Protein AF-A0A6C0QBD7-F1 (afdb_monomer)

Secondary structure (DSSP, 8-state):
-HHHHHHHHHHHHHHHHHHSTT--HHHHHHHHHHHHHHHHHHHHHHHHHHHHHHHHHHHHHHHHHHHHHHHHHHHHHHHHHHHHHHHHSPPTTT--SSSTTS-HHHHHHHHHHHHHHHHHHHHHHHHHHHHTS-S--------

Mean predicted aligned error: 11.11 Å

Radius of gyration: 44.62 Å; Cα contacts (8 Å, |Δi|>4): 51; chains: 1; bounding box: 72×54×122 Å

pLDDT: mean 89.24, std 13.4, range [43.91, 98.56]

Foldseek 3Di:
DVVVLVVVLVVLLVVLCVVDPPDDPVVSVVSSVVVSVVVVVVVVVVVVVVVVVVVVVVVVVVVVVVVVVVVVVVVVVVVVVVVVVQQQDAAPPPRHGRCSNHNPVRVVVVVVVVVVVVVVVVVVVVVVVVVPPDPDDPDDPDD

Sequence (143 aa):
MIHIRRSSRVRITAEVDWEMPGLGDDKRRQTIENRLREQAACEAEDFVRRREQAAEKQARRIAARAAAQERADVERQAMAAADAVRQARPCEDCGQSQAAGLCEACGYRREAETLTVEAGLVTAARSVIWTRRPAGSWTAWRS

Solvent-accessible surface area (backbone atoms only — not comparable to full-atom values): 8054 Å² total; per-residue (Å²): 115,71,67,61,55,53,52,49,52,54,50,48,47,54,49,49,55,68,76,47,72,88,60,55,69,68,61,45,52,51,51,46,54,51,53,51,50,52,52,50,51,55,52,50,53,54,48,51,53,53,50,52,53,51,50,52,53,48,50,54,52,51,52,54,49,51,58,50,48,53,51,51,51,54,50,50,50,51,51,52,50,52,48,50,58,43,34,54,31,37,11,76,86,80,58,48,70,60,21,55,42,54,33,72,68,61,47,51,48,55,50,51,52,51,54,50,51,52,52,49,50,54,51,52,53,51,48,52,56,60,72,68,51,77,94,79,83,91,82,89,90,86,133

Structure (mmCIF, N/CA/C/O backbone):
data_AF-A0A6C0QBD7-F1
#
_entry.id   AF-A0A6C0QBD7-F1
#
loop_
_atom_site.group_PDB
_atom_site.id
_atom_site.type_symbol
_atom_site.label_atom_id
_atom_site.label_alt_id
_atom_site.label_comp_id
_atom_site.label_asym_id
_atom_site.label_entity_id
_atom_site.label_seq_id
_atom_site.pdbx_PDB_ins_code
_atom_site.Cartn_x
_atom_site.Cartn_y
_atom_site.Cartn_z
_atom_site.occupancy
_atom_site.B_iso_or_equiv
_atom_site.auth_seq_id
_atom_site.auth_comp_id
_atom_site.auth_asym_id
_atom_site.auth_atom_id
_atom_site.pdbx_PDB_model_num
ATOM 1 N N . MET A 1 1 ? 13.459 14.321 -24.676 1.00 58.34 1 MET A N 1
ATOM 2 C CA . MET A 1 1 ? 13.828 13.140 -25.497 1.00 58.34 1 MET A CA 1
ATOM 3 C C . MET A 1 1 ? 14.647 13.500 -26.743 1.00 58.34 1 MET A C 1
ATOM 5 O O . MET A 1 1 ? 15.635 12.833 -27.009 1.00 58.34 1 MET A O 1
ATOM 9 N N . ILE A 1 2 ? 14.317 14.579 -27.471 1.00 62.16 2 ILE A N 1
ATOM 10 C CA . ILE A 1 2 ? 15.069 15.033 -28.666 1.00 62.16 2 ILE A CA 1
ATOM 11 C C . ILE A 1 2 ? 16.527 15.426 -28.341 1.00 62.16 2 ILE A C 1
ATOM 13 O O . ILE A 1 2 ? 17.432 15.123 -29.115 1.00 62.16 2 ILE A O 1
ATOM 17 N N . HIS A 1 3 ? 16.775 16.032 -27.176 1.00 59.84 3 HIS A N 1
ATOM 18 C CA . HIS A 1 3 ? 18.120 16.459 -26.761 1.00 59.84 3 HIS A CA 1
ATOM 19 C C . HIS A 1 3 ? 19.108 15.295 -26.559 1.00 59.84 3 HIS A C 1
ATOM 21 O O . HIS A 1 3 ? 20.260 15.419 -26.956 1.00 59.84 3 HIS A O 1
ATOM 27 N N . ILE A 1 4 ? 18.645 14.145 -26.049 1.00 68.06 4 ILE A N 1
ATOM 28 C CA . ILE A 1 4 ? 19.471 12.936 -25.837 1.00 68.06 4 ILE A CA 1
ATOM 29 C C . ILE A 1 4 ? 19.871 12.298 -27.178 1.00 68.06 4 ILE A C 1
ATOM 31 O O . ILE A 1 4 ? 20.987 11.811 -27.355 1.00 68.06 4 ILE A O 1
ATOM 35 N N . ARG A 1 5 ? 18.974 12.348 -28.170 1.00 69.31 5 ARG A N 1
ATOM 36 C CA . ARG A 1 5 ? 19.269 11.859 -29.525 1.00 69.31 5 ARG A CA 1
ATOM 37 C C . ARG A 1 5 ? 20.256 12.765 -30.257 1.00 69.31 5 ARG A C 1
ATOM 39 O O . ARG A 1 5 ? 21.131 12.272 -30.963 1.00 69.31 5 ARG A O 1
ATOM 46 N N . ARG A 1 6 ? 20.148 14.086 -30.068 1.00 76.12 6 ARG A N 1
ATOM 47 C CA . ARG A 1 6 ? 21.111 15.048 -30.628 1.00 76.12 6 ARG A CA 1
ATOM 48 C C . ARG A 1 6 ? 22.506 14.871 -30.028 1.00 76.12 6 ARG A C 1
ATOM 50 O O . ARG A 1 6 ? 23.464 14.842 -30.791 1.00 76.12 6 ARG A O 1
ATOM 57 N N . SER A 1 7 ? 22.623 14.690 -28.711 1.00 82.06 7 SER A N 1
AT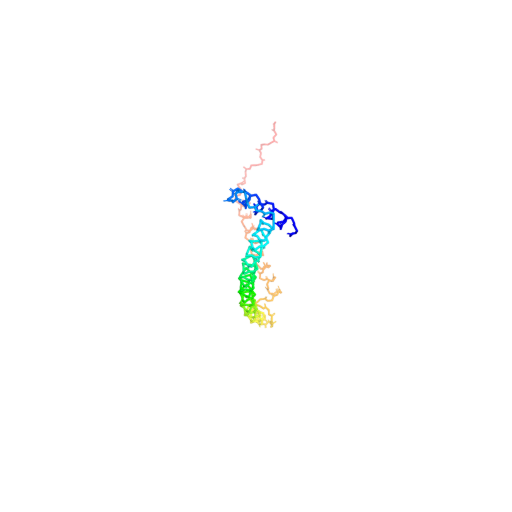OM 58 C CA . SER A 1 7 ? 23.924 14.453 -28.070 1.00 82.06 7 SER A CA 1
ATOM 59 C C . SER A 1 7 ? 24.549 13.119 -28.488 1.00 82.06 7 SER A C 1
ATOM 61 O O . SER A 1 7 ? 25.742 13.074 -28.772 1.00 82.06 7 SER A O 1
ATOM 63 N N . SER A 1 8 ? 23.746 12.058 -28.620 1.00 82.50 8 SER A N 1
ATOM 64 C CA . SER A 1 8 ? 24.227 10.742 -29.074 1.00 82.50 8 SER A CA 1
ATOM 65 C C . SER A 1 8 ? 24.776 10.781 -30.498 1.00 82.50 8 SER A C 1
ATOM 67 O O . SER A 1 8 ? 25.825 10.211 -30.770 1.00 82.50 8 SER A O 1
ATOM 69 N N . ARG A 1 9 ? 24.121 11.519 -31.403 1.00 88.00 9 ARG A N 1
ATOM 70 C CA . ARG A 1 9 ? 24.603 11.695 -32.778 1.00 88.00 9 ARG A CA 1
ATOM 71 C C . ARG A 1 9 ? 25.929 12.444 -32.842 1.00 88.00 9 ARG A C 1
ATOM 73 O O . ARG A 1 9 ? 26.799 12.034 -33.602 1.00 88.00 9 ARG A O 1
ATOM 80 N N . VAL A 1 10 ? 26.090 13.510 -32.056 1.00 91.00 10 VAL A N 1
ATOM 81 C CA . VAL A 1 10 ? 27.358 14.257 -31.981 1.00 91.00 10 VAL A CA 1
ATOM 82 C C . VAL A 1 10 ? 28.476 13.358 -31.460 1.00 91.00 10 VAL A C 1
ATOM 84 O O . VAL A 1 10 ? 29.544 13.318 -32.061 1.00 91.00 10 VAL A O 1
ATOM 87 N N . ARG A 1 11 ? 28.204 12.580 -30.406 1.00 92.12 11 ARG A N 1
ATOM 88 C CA . ARG A 1 11 ? 29.168 11.631 -29.842 1.00 92.12 11 ARG A CA 1
ATOM 89 C C . ARG A 1 11 ? 29.569 10.544 -30.844 1.00 92.12 11 ARG A C 1
ATOM 91 O O . ARG A 1 11 ? 30.752 10.410 -31.115 1.00 92.12 11 ARG A O 1
ATOM 98 N N . ILE A 1 12 ? 28.605 9.843 -31.449 1.00 92.31 12 ILE A N 1
ATOM 99 C CA . ILE A 1 12 ? 28.883 8.785 -32.440 1.00 92.31 12 ILE A CA 1
ATOM 100 C C . ILE A 1 12 ? 29.642 9.343 -33.646 1.00 92.31 12 ILE A C 1
ATOM 102 O O . ILE A 1 12 ? 30.522 8.679 -34.180 1.00 92.31 12 ILE A O 1
ATOM 106 N N . THR A 1 13 ? 29.318 10.563 -34.081 1.00 91.12 13 THR A N 1
ATOM 107 C CA . THR A 1 13 ? 30.042 11.211 -35.184 1.00 91.12 13 THR A CA 1
ATOM 108 C C . THR A 1 13 ? 31.506 11.438 -34.807 1.00 91.12 13 THR A C 1
ATOM 110 O O . THR A 1 13 ? 32.384 11.054 -35.569 1.00 91.12 13 THR A O 1
ATOM 113 N N . ALA A 1 14 ? 31.771 11.986 -33.616 1.00 92.06 14 ALA A N 1
ATOM 114 C CA . ALA A 1 14 ? 33.131 12.207 -33.128 1.00 92.06 14 ALA A CA 1
ATOM 115 C C . ALA A 1 14 ? 33.910 10.895 -32.913 1.00 92.06 14 ALA A C 1
ATOM 117 O O . ALA A 1 14 ? 35.093 10.831 -33.231 1.00 92.06 14 ALA A O 1
ATOM 118 N N . GLU A 1 15 ? 33.252 9.845 -32.414 1.00 92.94 15 GLU A N 1
ATOM 119 C CA . GLU A 1 15 ? 33.844 8.509 -32.263 1.00 92.94 15 GLU A CA 1
ATOM 120 C C . GLU A 1 15 ? 34.235 7.917 -33.623 1.00 92.94 15 GLU A C 1
ATOM 122 O O . GLU A 1 15 ? 35.361 7.461 -33.790 1.00 92.94 15 GLU A O 1
ATOM 127 N N . VAL A 1 16 ? 33.349 7.978 -34.624 1.00 91.69 16 VAL A N 1
ATOM 128 C CA . VAL A 1 16 ? 33.643 7.485 -35.981 1.00 91.69 16 VAL A CA 1
ATOM 129 C C . VAL A 1 16 ? 34.789 8.268 -36.631 1.00 91.69 16 VAL A C 1
ATOM 131 O O . VAL A 1 16 ? 35.642 7.659 -37.275 1.00 91.69 16 VAL A O 1
ATOM 134 N N . ASP A 1 17 ? 34.833 9.589 -36.438 1.00 90.06 17 ASP A N 1
ATOM 135 C CA . ASP A 1 17 ? 35.900 10.455 -36.962 1.00 90.06 17 ASP A CA 1
ATOM 136 C C . ASP A 1 17 ? 37.266 10.131 -36.358 1.00 90.06 17 ASP A C 1
ATOM 138 O O . ASP A 1 17 ? 38.287 10.218 -37.040 1.00 90.06 17 ASP A O 1
ATOM 142 N N . TRP A 1 18 ? 37.282 9.751 -35.081 1.00 91.06 18 TRP A N 1
ATOM 143 C CA . TRP A 1 18 ? 38.498 9.404 -34.360 1.00 91.06 18 TRP A CA 1
ATOM 144 C C . TRP A 1 18 ? 38.973 7.975 -34.653 1.00 91.06 18 TRP A C 1
ATOM 146 O O . TRP A 1 18 ? 40.164 7.751 -34.855 1.00 91.06 18 TRP A O 1
ATOM 156 N N . GLU A 1 19 ? 38.056 7.007 -34.705 1.00 90.69 19 GLU A N 1
ATOM 157 C CA . GLU A 1 19 ? 38.384 5.587 -34.882 1.00 90.69 19 GLU A CA 1
ATOM 158 C C . GLU A 1 19 ? 38.800 5.236 -36.310 1.00 90.69 19 GLU A C 1
ATOM 160 O O . GLU A 1 19 ? 39.549 4.282 -36.519 1.00 90.69 19 GLU A O 1
ATOM 165 N N . MET A 1 20 ? 38.290 5.963 -37.306 1.00 88.38 20 MET A N 1
ATOM 166 C CA . MET A 1 20 ? 38.523 5.626 -38.705 1.00 88.38 20 MET A CA 1
ATOM 167 C C . MET A 1 20 ? 38.838 6.867 -39.553 1.00 88.38 20 MET A C 1
ATOM 169 O O . MET A 1 20 ? 38.034 7.285 -40.399 1.00 88.38 20 MET A O 1
ATOM 173 N N . PRO A 1 21 ? 40.032 7.453 -39.359 1.00 84.75 21 PRO A N 1
ATOM 174 C CA . PRO A 1 21 ? 40.464 8.593 -40.149 1.00 84.75 21 PRO A CA 1
ATOM 175 C C . PRO A 1 21 ? 40.617 8.199 -41.626 1.00 84.75 21 PRO A C 1
ATOM 177 O O . PRO A 1 21 ? 41.149 7.139 -41.956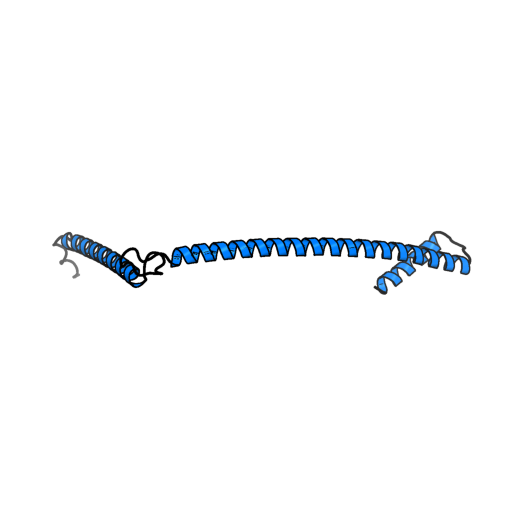 1.00 84.75 21 PRO A O 1
ATOM 180 N N . GLY A 1 22 ? 40.159 9.066 -42.531 1.00 84.38 22 GLY A N 1
ATOM 181 C CA . GLY A 1 22 ? 40.298 8.864 -43.979 1.00 84.38 22 GLY A CA 1
ATOM 182 C C . GLY A 1 22 ? 39.196 8.030 -44.642 1.00 84.38 22 GLY A C 1
ATOM 183 O O . GLY A 1 22 ? 39.331 7.676 -45.815 1.00 84.38 22 GLY A O 1
ATOM 184 N N . LEU A 1 23 ? 38.092 7.728 -43.946 1.00 87.19 23 LEU A N 1
ATOM 185 C CA . LEU A 1 23 ? 36.899 7.216 -44.622 1.00 87.19 23 LEU A CA 1
ATOM 186 C C . LEU A 1 23 ? 36.341 8.252 -45.605 1.00 87.19 23 LEU A C 1
ATOM 188 O O . LEU A 1 23 ? 36.171 9.417 -45.258 1.00 87.19 23 LEU A O 1
ATOM 192 N N . GLY A 1 24 ? 35.966 7.798 -46.802 1.00 89.31 24 GLY A N 1
ATOM 193 C CA . GLY A 1 24 ? 35.159 8.605 -47.717 1.00 89.31 24 GLY A CA 1
ATOM 194 C C . GLY A 1 24 ? 33.779 8.918 -47.125 1.00 89.31 24 GLY A C 1
ATOM 195 O O . GLY A 1 24 ? 33.210 8.093 -46.400 1.00 89.31 24 GLY A O 1
ATOM 196 N N . ASP A 1 25 ? 33.236 10.087 -47.463 1.00 88.56 25 ASP A N 1
ATOM 197 C CA . ASP A 1 25 ? 32.026 10.656 -46.851 1.00 88.56 25 ASP A CA 1
ATOM 198 C C . ASP A 1 25 ? 30.813 9.713 -46.860 1.00 88.56 25 ASP A C 1
ATOM 200 O O . ASP A 1 25 ? 30.105 9.604 -45.856 1.00 88.56 25 ASP A O 1
ATOM 204 N N . ASP A 1 26 ? 30.605 8.966 -47.947 1.00 90.12 26 ASP A N 1
ATOM 205 C CA . ASP A 1 26 ? 29.486 8.023 -48.066 1.00 90.12 26 ASP A CA 1
ATOM 206 C C . ASP A 1 26 ? 29.601 6.856 -47.083 1.00 90.12 26 ASP A C 1
ATOM 208 O O . ASP A 1 26 ? 28.645 6.518 -46.378 1.00 90.12 26 ASP A O 1
ATOM 212 N N . LYS A 1 27 ? 30.797 6.266 -46.977 1.00 91.38 27 LYS A N 1
ATOM 213 C CA . LYS A 1 27 ? 31.057 5.178 -46.027 1.00 91.38 27 LYS A CA 1
ATOM 214 C C . LYS A 1 27 ? 30.973 5.691 -44.590 1.00 91.38 27 LYS A C 1
ATOM 216 O O . LYS A 1 27 ? 30.427 5.011 -43.727 1.00 91.38 27 LYS A O 1
ATOM 221 N N . ARG A 1 28 ? 31.462 6.908 -44.332 1.00 90.56 28 ARG A N 1
ATOM 222 C CA . ARG A 1 28 ? 31.403 7.550 -43.014 1.00 90.56 28 ARG A CA 1
ATOM 223 C C . ARG A 1 28 ? 29.957 7.750 -42.569 1.00 90.56 28 ARG A C 1
ATOM 225 O O . ARG A 1 28 ? 29.582 7.360 -41.463 1.00 90.56 28 ARG A O 1
ATOM 232 N N . ARG A 1 29 ? 29.125 8.304 -43.454 1.00 90.62 29 ARG A N 1
ATOM 233 C CA . ARG A 1 29 ? 27.695 8.490 -43.208 1.00 90.62 29 ARG A CA 1
ATOM 234 C C . ARG A 1 29 ? 26.996 7.159 -42.932 1.00 90.62 29 ARG A C 1
ATOM 236 O O . ARG A 1 29 ? 26.242 7.072 -41.964 1.00 90.62 29 ARG A O 1
ATOM 243 N N . GLN A 1 30 ? 27.266 6.131 -43.737 1.00 93.81 30 GLN A N 1
ATOM 244 C CA . GLN A 1 30 ? 26.672 4.806 -43.557 1.00 93.81 30 GLN A CA 1
ATOM 245 C C . GLN A 1 30 ? 27.024 4.201 -42.190 1.00 93.81 30 GLN A C 1
ATOM 247 O O . GLN A 1 30 ? 26.145 3.683 -41.501 1.00 93.81 30 GLN A O 1
ATOM 252 N N . THR A 1 31 ? 28.281 4.319 -41.757 1.00 93.62 31 THR A N 1
ATOM 253 C CA . THR A 1 31 ? 28.721 3.805 -40.454 1.00 93.62 31 THR A CA 1
ATOM 254 C C . THR A 1 31 ? 28.057 4.534 -39.287 1.00 93.62 31 THR A C 1
ATOM 256 O O . THR A 1 31 ? 27.592 3.887 -38.348 1.00 93.62 31 THR A O 1
ATOM 259 N N . ILE A 1 32 ? 27.935 5.864 -39.358 1.00 92.50 32 ILE A N 1
ATOM 260 C CA . ILE A 1 32 ? 27.231 6.658 -38.336 1.00 92.50 32 ILE A CA 1
ATOM 261 C C . ILE A 1 32 ? 25.753 6.254 -38.257 1.00 92.50 32 ILE A C 1
ATOM 263 O O . ILE A 1 32 ? 25.218 6.071 -37.164 1.00 92.50 32 ILE A O 1
ATOM 267 N N . GLU A 1 33 ? 25.079 6.098 -39.399 1.00 93.38 33 GLU A N 1
ATOM 268 C CA . GLU A 1 33 ? 23.672 5.686 -39.436 1.00 93.38 33 GLU A CA 1
ATOM 269 C C . GLU A 1 33 ? 23.467 4.275 -38.868 1.00 93.38 33 GLU A C 1
ATOM 271 O O . GLU A 1 33 ? 22.520 4.064 -38.110 1.00 93.38 33 GLU A O 1
ATOM 276 N N . ASN A 1 34 ? 24.355 3.327 -39.177 1.00 94.88 34 ASN A N 1
ATOM 277 C CA . ASN A 1 34 ? 24.280 1.966 -38.644 1.00 94.88 34 ASN A CA 1
ATOM 278 C C . ASN A 1 34 ? 24.451 1.945 -37.117 1.00 94.88 34 ASN A C 1
ATOM 280 O O . ASN A 1 34 ? 23.585 1.411 -36.426 1.00 94.88 34 ASN A O 1
ATOM 284 N N . ARG A 1 35 ? 25.471 2.628 -36.580 1.00 93.94 35 ARG A N 1
ATOM 285 C CA . ARG A 1 35 ? 25.686 2.731 -35.123 1.00 93.94 35 ARG A CA 1
ATOM 286 C C . ARG A 1 35 ? 24.522 3.414 -34.403 1.00 93.94 35 ARG A C 1
ATOM 288 O O . ARG A 1 35 ? 24.146 3.018 -33.304 1.00 93.94 35 ARG A O 1
ATOM 295 N N . LEU A 1 36 ? 23.901 4.420 -35.026 1.00 92.00 36 LEU A N 1
ATOM 296 C CA . LEU A 1 36 ? 22.698 5.054 -34.479 1.00 92.00 36 LEU A CA 1
ATOM 297 C C . LEU A 1 36 ? 21.499 4.101 -34.438 1.00 92.00 36 LEU A C 1
ATOM 299 O O . LEU A 1 36 ? 20.719 4.163 -33.487 1.00 92.00 36 LEU A O 1
ATOM 303 N N . ARG A 1 37 ? 21.331 3.235 -35.448 1.00 92.38 37 ARG A N 1
ATOM 304 C CA . ARG A 1 37 ? 20.270 2.214 -35.442 1.00 92.38 37 ARG A CA 1
ATOM 305 C C . ARG A 1 37 ? 20.512 1.173 -34.355 1.00 92.38 37 ARG A C 1
ATOM 307 O O . ARG A 1 37 ? 19.573 0.839 -33.643 1.00 92.38 37 ARG A O 1
ATOM 314 N N . GLU A 1 38 ? 21.750 0.720 -34.197 1.00 92.56 38 GLU A N 1
ATOM 315 C CA . GLU A 1 38 ? 22.142 -0.218 -33.139 1.00 92.56 38 GLU A CA 1
ATOM 316 C C . GLU A 1 38 ? 21.892 0.376 -31.749 1.00 92.56 38 GLU A C 1
ATOM 318 O O . GLU A 1 38 ? 21.203 -0.236 -30.936 1.00 92.56 38 GLU A O 1
ATOM 323 N N . GLN A 1 39 ? 22.339 1.612 -31.496 1.00 91.19 39 GLN A N 1
ATOM 324 C CA . GLN A 1 39 ? 22.068 2.287 -30.224 1.00 91.19 39 GLN A CA 1
ATOM 325 C C . GLN A 1 39 ? 20.557 2.427 -29.972 1.00 91.19 39 GLN A C 1
ATOM 327 O O . GLN A 1 39 ? 20.090 2.185 -28.859 1.00 91.19 39 GLN A O 1
ATOM 332 N N . ALA A 1 40 ? 19.777 2.796 -30.993 1.00 90.81 40 ALA A N 1
ATOM 333 C CA . ALA A 1 40 ? 18.329 2.922 -30.863 1.00 90.81 40 ALA A CA 1
ATOM 334 C C . ALA A 1 40 ? 17.638 1.580 -30.564 1.00 90.81 40 ALA A C 1
ATOM 336 O O . ALA A 1 40 ? 16.655 1.569 -29.822 1.00 90.81 40 ALA A O 1
ATOM 337 N N . ALA A 1 41 ? 18.141 0.468 -31.109 1.00 92.88 41 ALA A N 1
ATOM 338 C CA . ALA A 1 41 ? 17.645 -0.871 -30.803 1.00 92.88 41 ALA A CA 1
ATOM 339 C C . ALA A 1 41 ? 17.909 -1.236 -29.333 1.00 92.88 41 ALA A C 1
ATOM 341 O O . ALA A 1 41 ? 16.967 -1.573 -28.616 1.00 92.88 41 ALA A O 1
ATOM 342 N N . CYS A 1 42 ? 19.139 -1.035 -28.848 1.00 90.62 42 CYS A N 1
ATOM 343 C CA . CYS A 1 42 ? 19.488 -1.260 -27.442 1.00 90.62 42 CYS A CA 1
ATOM 344 C C . CYS A 1 42 ? 18.630 -0.409 -26.486 1.00 90.62 42 CYS A C 1
ATOM 346 O O . CYS A 1 42 ? 18.109 -0.901 -25.486 1.00 90.62 42 CYS A O 1
ATOM 348 N N . GLU A 1 43 ? 18.423 0.874 -26.804 1.00 90.81 43 GLU A N 1
ATOM 349 C CA . GLU A 1 43 ? 17.579 1.766 -25.997 1.00 90.81 43 GLU A CA 1
ATOM 350 C C . GLU A 1 43 ? 16.107 1.325 -25.967 1.00 90.81 43 GLU A C 1
ATOM 352 O O . GLU A 1 43 ? 15.428 1.502 -24.948 1.00 90.81 43 GLU A O 1
ATOM 357 N N . ALA A 1 44 ? 15.598 0.773 -27.073 1.00 92.81 44 ALA A N 1
ATOM 358 C CA . ALA A 1 44 ? 14.233 0.269 -27.157 1.00 92.81 44 ALA A CA 1
ATOM 359 C C . ALA A 1 44 ? 14.039 -0.968 -26.270 1.00 92.81 44 ALA A C 1
ATOM 361 O O . ALA A 1 44 ? 13.071 -1.019 -25.507 1.00 92.81 44 ALA A O 1
ATOM 362 N N . GLU A 1 45 ? 14.977 -1.914 -26.303 1.00 94.69 45 GLU A N 1
ATOM 363 C CA . GLU A 1 45 ? 14.974 -3.097 -25.432 1.00 94.69 45 GLU A CA 1
ATOM 364 C C . GLU A 1 45 ? 15.032 -2.702 -23.951 1.00 94.69 45 GLU A C 1
ATOM 366 O O . GLU A 1 45 ? 14.207 -3.137 -23.141 1.00 94.69 45 GLU A O 1
ATOM 371 N N . ASP A 1 46 ? 15.935 -1.785 -23.595 1.00 94.31 46 ASP A N 1
ATOM 372 C CA . ASP A 1 46 ? 16.057 -1.262 -22.235 1.00 94.31 46 ASP A CA 1
ATOM 373 C C . ASP A 1 46 ? 14.791 -0.542 -21.759 1.00 94.31 46 ASP A C 1
ATOM 375 O O . ASP A 1 46 ? 14.443 -0.573 -20.571 1.00 94.31 46 ASP A O 1
ATOM 379 N N . PHE A 1 47 ? 14.103 0.158 -22.661 1.00 93.69 47 PHE A N 1
ATOM 380 C CA . PHE A 1 47 ? 12.838 0.808 -22.352 1.00 93.69 47 PHE A CA 1
ATOM 381 C C . PHE A 1 47 ? 11.731 -0.214 -22.077 1.00 93.69 47 PHE A C 1
ATOM 383 O O . PHE A 1 47 ? 11.026 -0.071 -21.075 1.00 93.69 47 PHE A O 1
ATOM 390 N N . VAL A 1 48 ? 11.605 -1.252 -22.911 1.00 96.56 48 VAL A N 1
ATOM 391 C CA . VAL A 1 48 ? 10.636 -2.341 -22.707 1.00 96.56 48 VAL A CA 1
ATOM 392 C C . VAL A 1 48 ? 10.906 -3.042 -21.378 1.00 96.56 48 VAL A C 1
ATOM 394 O O . VAL A 1 48 ? 10.010 -3.091 -20.535 1.00 96.56 48 VAL A O 1
ATOM 397 N N . ARG A 1 49 ? 12.158 -3.436 -21.114 1.00 96.12 49 ARG A N 1
ATOM 398 C CA . ARG A 1 49 ? 12.559 -4.068 -19.849 1.00 96.12 49 ARG A CA 1
ATOM 399 C C . ARG A 1 49 ? 12.192 -3.213 -18.635 1.00 96.12 49 ARG A C 1
ATOM 401 O O . ARG A 1 49 ? 11.618 -3.707 -17.667 1.00 96.12 49 ARG A O 1
ATOM 408 N N . ARG A 1 50 ? 12.494 -1.908 -18.666 1.00 96.06 50 ARG A N 1
ATOM 409 C CA . ARG A 1 50 ? 12.147 -0.993 -17.561 1.00 96.06 50 ARG A CA 1
ATOM 410 C C . ARG A 1 50 ? 10.642 -0.842 -17.385 1.00 96.06 50 ARG A C 1
ATOM 412 O O . ARG A 1 50 ? 10.171 -0.738 -16.253 1.00 96.06 50 ARG A O 1
ATOM 419 N N . ARG A 1 51 ? 9.886 -0.816 -18.482 1.00 97.50 51 ARG A N 1
ATOM 420 C CA . ARG A 1 51 ? 8.425 -0.732 -18.444 1.00 97.50 51 ARG A CA 1
ATOM 421 C C . ARG A 1 51 ? 7.815 -1.988 -17.826 1.00 97.50 51 ARG A C 1
ATOM 423 O O . ARG A 1 51 ? 6.932 -1.857 -16.984 1.00 97.50 51 ARG A O 1
ATOM 430 N N . GLU A 1 52 ? 8.297 -3.169 -18.194 1.00 97.81 52 GLU A N 1
ATOM 431 C CA . GLU A 1 52 ? 7.850 -4.446 -17.628 1.00 97.81 52 GLU A CA 1
ATOM 432 C C . GLU A 1 52 ? 8.155 -4.533 -16.132 1.00 97.81 52 GLU A C 1
ATOM 434 O O . GLU A 1 52 ? 7.256 -4.792 -15.333 1.00 97.81 52 GLU A O 1
ATOM 439 N N . GLN A 1 53 ? 9.378 -4.184 -15.723 1.00 97.38 53 GLN A N 1
ATOM 440 C CA . GLN A 1 53 ? 9.754 -4.116 -14.306 1.00 97.38 53 GLN A CA 1
ATOM 441 C C . GLN A 1 53 ? 8.886 -3.123 -13.519 1.00 97.38 53 GLN A C 1
ATOM 443 O O . GLN A 1 53 ? 8.484 -3.389 -12.383 1.00 97.38 53 GLN A O 1
ATOM 448 N N . ALA A 1 54 ? 8.581 -1.963 -14.107 1.00 97.69 54 ALA A N 1
ATOM 449 C CA . ALA A 1 54 ? 7.703 -0.979 -13.486 1.00 97.69 54 ALA A CA 1
ATOM 450 C C . ALA A 1 54 ? 6.266 -1.504 -13.349 1.00 97.69 54 ALA A C 1
ATOM 452 O O . ALA A 1 54 ? 5.650 -1.310 -12.298 1.00 97.69 54 ALA A O 1
ATOM 453 N N . ALA A 1 55 ? 5.750 -2.194 -14.371 1.00 98.06 55 ALA A N 1
ATOM 454 C CA . ALA A 1 55 ? 4.431 -2.815 -14.346 1.00 98.06 55 ALA A CA 1
ATOM 455 C C . ALA A 1 55 ? 4.349 -3.913 -13.278 1.00 98.06 55 ALA A C 1
ATOM 457 O O . ALA A 1 55 ? 3.413 -3.916 -12.480 1.00 98.06 55 ALA A O 1
ATOM 458 N N . GLU A 1 56 ? 5.361 -4.775 -13.181 1.00 98.25 56 GLU A N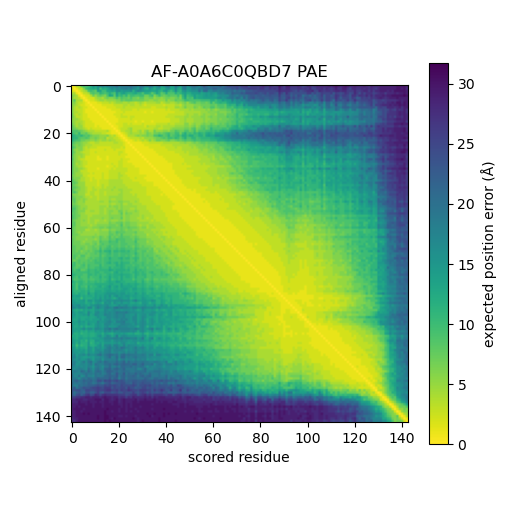 1
ATOM 459 C CA . GLU A 1 56 ? 5.428 -5.818 -12.159 1.00 98.25 56 GLU A CA 1
ATOM 460 C C . GLU A 1 56 ? 5.479 -5.219 -10.747 1.00 98.25 56 GLU A C 1
ATOM 462 O O . GLU A 1 56 ? 4.709 -5.598 -9.861 1.00 98.25 56 GLU A O 1
ATOM 467 N N . LYS A 1 57 ? 6.339 -4.217 -10.526 1.00 98.25 57 LYS A N 1
ATOM 468 C CA . LYS A 1 57 ? 6.420 -3.519 -9.237 1.00 98.25 57 LYS A CA 1
ATOM 469 C C . LYS A 1 57 ? 5.095 -2.853 -8.872 1.00 98.25 57 LYS A C 1
ATOM 471 O O . LYS A 1 57 ? 4.710 -2.854 -7.701 1.00 98.25 57 LYS A O 1
ATOM 476 N N . GLN A 1 58 ? 4.399 -2.283 -9.853 1.00 97.94 58 GLN A N 1
ATOM 477 C CA . GLN A 1 58 ? 3.092 -1.678 -9.640 1.00 97.94 58 GLN A CA 1
ATOM 478 C C . GLN A 1 58 ? 2.030 -2.730 -9.305 1.00 97.94 58 GLN A C 1
ATOM 480 O O . GLN A 1 58 ? 1.283 -2.532 -8.349 1.00 97.94 58 GLN A O 1
ATOM 485 N N . ALA A 1 59 ? 2.008 -3.865 -10.006 1.00 98.38 59 ALA A N 1
ATOM 486 C CA . ALA A 1 59 ? 1.112 -4.980 -9.708 1.00 98.38 59 ALA A CA 1
ATOM 487 C C . ALA A 1 59 ? 1.325 -5.506 -8.279 1.00 98.38 59 ALA A C 1
ATOM 489 O O . ALA A 1 59 ? 0.367 -5.625 -7.516 1.00 98.38 59 ALA A O 1
ATOM 490 N N . ARG A 1 60 ? 2.585 -5.696 -7.861 1.00 98.31 60 ARG A N 1
ATOM 491 C CA . ARG A 1 60 ? 2.934 -6.090 -6.483 1.00 98.31 60 ARG A CA 1
ATOM 492 C C . ARG A 1 60 ? 2.428 -5.083 -5.445 1.00 98.31 60 ARG A C 1
ATOM 494 O O . ARG A 1 60 ? 1.894 -5.477 -4.412 1.00 98.31 60 ARG A O 1
ATOM 501 N N . ARG A 1 61 ? 2.559 -3.778 -5.712 1.00 98.44 61 ARG A N 1
ATOM 502 C CA . ARG A 1 61 ? 2.053 -2.718 -4.820 1.00 98.44 61 ARG A CA 1
ATOM 503 C C . ARG A 1 61 ? 0.531 -2.721 -4.717 1.00 98.44 61 ARG A C 1
ATOM 505 O O . ARG A 1 61 ? 0.009 -2.531 -3.623 1.00 98.44 61 ARG A O 1
ATOM 512 N N . ILE A 1 62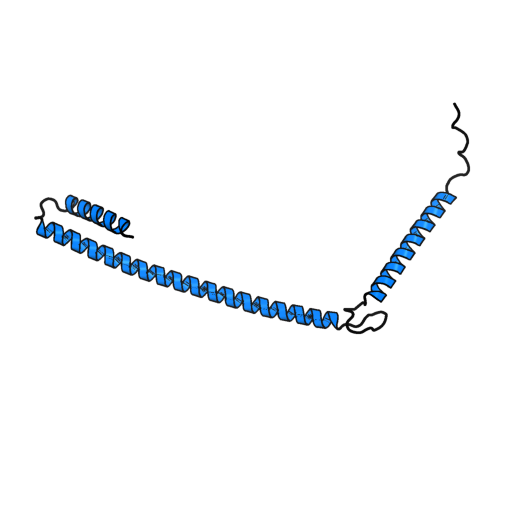 ? -0.166 -2.915 -5.835 1.00 98.56 62 ILE A N 1
ATOM 513 C CA . ILE A 1 62 ? -1.630 -2.997 -5.862 1.00 98.56 62 ILE A CA 1
ATOM 514 C C . ILE A 1 62 ? -2.096 -4.216 -5.061 1.00 98.56 62 ILE A C 1
ATOM 516 O O . ILE A 1 62 ? -2.929 -4.061 -4.174 1.00 98.56 62 ILE A O 1
ATOM 520 N N . ALA A 1 63 ? -1.498 -5.388 -5.292 1.00 98.44 63 ALA A N 1
ATOM 521 C CA . ALA A 1 63 ? -1.817 -6.607 -4.552 1.00 98.44 63 ALA A CA 1
ATOM 522 C C . ALA A 1 63 ? -1.571 -6.451 -3.040 1.00 98.44 63 ALA A C 1
ATOM 524 O O . ALA A 1 63 ? -2.433 -6.790 -2.233 1.00 98.44 63 ALA A O 1
ATOM 525 N N . ALA A 1 64 ? -0.438 -5.859 -2.645 1.00 98.44 64 ALA A N 1
ATOM 526 C CA . ALA A 1 64 ? -0.135 -5.602 -1.238 1.00 98.44 64 ALA A CA 1
ATOM 527 C C . ALA A 1 64 ? -1.151 -4.654 -0.577 1.00 98.44 64 ALA A C 1
ATOM 529 O O . ALA A 1 64 ? -1.542 -4.873 0.569 1.00 98.44 64 ALA A O 1
ATOM 530 N N . ARG A 1 65 ? -1.602 -3.616 -1.295 1.00 98.38 65 ARG A N 1
ATOM 531 C CA . ARG A 1 65 ? -2.647 -2.701 -0.810 1.00 98.38 65 ARG A CA 1
ATOM 532 C C . ARG A 1 65 ? -3.995 -3.399 -0.676 1.00 98.38 65 ARG A C 1
ATOM 534 O O . ARG A 1 65 ? -4.644 -3.208 0.342 1.00 98.38 65 ARG A O 1
ATOM 541 N N . ALA A 1 66 ? -4.383 -4.221 -1.649 1.00 98.44 66 ALA A N 1
ATOM 542 C CA . ALA A 1 66 ? -5.625 -4.989 -1.587 1.00 98.44 66 ALA A CA 1
ATOM 543 C C . ALA A 1 66 ? -5.638 -5.935 -0.373 1.00 98.44 66 ALA A C 1
ATOM 545 O O . ALA A 1 66 ? -6.570 -5.894 0.421 1.00 98.44 66 ALA A O 1
ATOM 546 N N . ALA A 1 67 ? -4.554 -6.683 -0.151 1.00 98.19 67 ALA A N 1
ATOM 547 C CA . ALA A 1 67 ? -4.428 -7.571 1.008 1.00 98.19 67 ALA A CA 1
ATOM 548 C C . ALA A 1 67 ? -4.365 -6.818 2.353 1.00 98.19 67 ALA A C 1
ATOM 550 O O . ALA A 1 67 ? -4.763 -7.337 3.395 1.00 98.19 67 ALA A O 1
ATOM 551 N N . ALA A 1 68 ? -3.817 -5.599 2.383 1.00 98.31 68 ALA A N 1
ATOM 552 C CA . ALA A 1 68 ? -3.867 -4.753 3.575 1.00 98.31 68 ALA A CA 1
ATOM 553 C C . ALA A 1 68 ? -5.290 -4.241 3.846 1.00 98.31 68 ALA A C 1
ATOM 555 O O . ALA A 1 68 ? -5.724 -4.256 4.994 1.00 98.31 68 ALA A O 1
ATOM 556 N N . GLN A 1 69 ? -6.011 -3.842 2.796 1.00 98.38 69 GLN A N 1
ATOM 557 C CA . GLN A 1 69 ? -7.390 -3.376 2.898 1.00 98.38 69 GLN A CA 1
ATOM 558 C C . GLN A 1 69 ? -8.316 -4.482 3.406 1.00 98.38 69 GLN A C 1
ATOM 560 O O . GLN A 1 69 ? -9.056 -4.252 4.352 1.00 98.38 69 GLN A O 1
ATOM 565 N N . GLU A 1 70 ? -8.208 -5.691 2.854 1.00 98.19 70 GLU A N 1
ATOM 566 C CA . GLU A 1 70 ? -9.007 -6.843 3.285 1.00 98.19 70 GL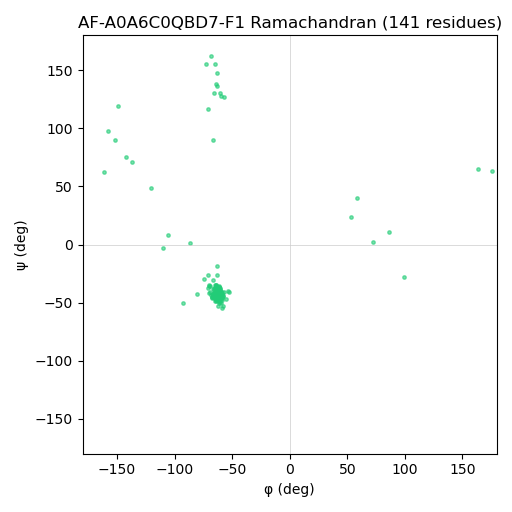U A CA 1
ATOM 567 C C . GLU A 1 70 ? -8.803 -7.153 4.775 1.00 98.19 70 GLU A C 1
ATOM 569 O O . GLU A 1 70 ? -9.765 -7.317 5.520 1.00 98.19 70 GLU A O 1
ATOM 574 N N . ARG A 1 71 ? -7.550 -7.144 5.248 1.00 98.06 71 ARG A N 1
ATOM 575 C CA . ARG A 1 71 ? -7.248 -7.337 6.675 1.00 98.06 71 ARG A CA 1
ATOM 576 C C . ARG A 1 71 ? -7.843 -6.237 7.549 1.00 98.06 71 ARG A C 1
ATOM 578 O O . ARG A 1 71 ? -8.429 -6.544 8.581 1.00 98.06 71 ARG A O 1
ATOM 585 N N . ALA A 1 72 ? -7.726 -4.980 7.124 1.00 98.31 72 ALA A N 1
ATOM 586 C CA . ALA A 1 72 ? -8.320 -3.856 7.840 1.00 98.31 72 ALA A CA 1
ATOM 587 C C . ALA A 1 72 ? -9.855 -3.943 7.868 1.00 98.31 72 ALA A C 1
ATOM 589 O O . ALA A 1 72 ? -10.478 -3.564 8.857 1.00 98.31 72 ALA A O 1
ATOM 590 N N . ASP A 1 73 ? -10.485 -4.452 6.810 1.00 98.31 73 ASP A N 1
ATOM 591 C CA . ASP A 1 73 ? -11.935 -4.647 6.754 1.00 98.31 73 ASP A CA 1
ATOM 592 C C . ASP A 1 73 ? -12.387 -5.733 7.733 1.00 98.31 73 ASP A C 1
ATOM 594 O O . ASP A 1 73 ? -13.324 -5.506 8.500 1.00 98.31 73 ASP A O 1
ATOM 598 N N . VAL A 1 74 ? -11.680 -6.865 7.774 1.00 98.31 74 VAL A N 1
ATOM 599 C CA . VAL A 1 74 ? -11.935 -7.947 8.738 1.00 98.31 74 VAL A CA 1
ATOM 600 C C . VAL A 1 74 ? -11.757 -7.457 10.175 1.00 98.31 74 VAL A C 1
ATOM 602 O O . VAL A 1 74 ? -12.612 -7.705 11.023 1.00 98.31 74 VAL A O 1
ATOM 605 N N . GLU A 1 75 ? -10.686 -6.716 10.458 1.00 98.31 75 GLU A N 1
ATOM 606 C CA . GLU A 1 75 ? -10.437 -6.155 11.788 1.00 98.31 75 GLU A CA 1
ATOM 607 C C . GLU A 1 75 ? -11.530 -5.159 12.195 1.00 98.31 75 GLU A C 1
ATOM 609 O O . GLU A 1 75 ? -12.060 -5.240 13.303 1.00 98.31 75 GLU A O 1
ATOM 614 N N . ARG A 1 76 ? -11.946 -4.269 11.285 1.00 98.31 76 ARG A N 1
ATOM 615 C CA . ARG A 1 76 ? -13.056 -3.338 11.537 1.00 98.31 76 ARG A CA 1
ATOM 616 C C . ARG A 1 76 ? -14.365 -4.061 11.823 1.00 98.31 76 ARG A C 1
ATOM 618 O O . ARG A 1 76 ? -15.081 -3.658 12.736 1.00 98.31 76 ARG A O 1
ATOM 625 N N . GLN A 1 77 ? -14.674 -5.124 11.083 1.00 98.19 77 GLN A N 1
ATOM 626 C CA . GLN A 1 77 ? -15.862 -5.941 11.336 1.00 98.19 77 GLN A CA 1
ATOM 627 C C . GLN A 1 77 ? -15.784 -6.644 12.693 1.00 98.19 77 GLN A C 1
ATOM 629 O O . GLN A 1 77 ? -16.766 -6.647 13.433 1.00 98.19 77 GLN A O 1
ATOM 634 N N . ALA A 1 78 ? -14.619 -7.186 13.053 1.00 98.19 78 ALA A N 1
ATOM 635 C CA . ALA A 1 78 ? -14.407 -7.828 14.345 1.00 98.19 78 ALA A CA 1
ATOM 636 C C . ALA A 1 78 ? -14.559 -6.838 15.510 1.00 98.19 78 ALA A C 1
ATOM 638 O O . ALA A 1 78 ? -15.244 -7.146 16.486 1.00 98.19 78 ALA A O 1
ATOM 639 N N . MET A 1 79 ? -13.989 -5.633 15.393 1.00 98.00 79 MET A N 1
ATOM 640 C CA . MET A 1 79 ? -14.165 -4.567 16.385 1.00 98.00 79 MET A CA 1
ATOM 641 C C . MET A 1 79 ? -15.631 -4.145 16.502 1.00 98.00 79 MET A C 1
ATOM 643 O O . MET A 1 79 ? -16.160 -4.100 17.608 1.00 98.00 79 MET A O 1
ATOM 647 N N . ALA A 1 80 ? -16.315 -3.915 15.377 1.00 98.00 80 ALA A N 1
ATOM 648 C CA . ALA A 1 80 ? -17.729 -3.547 15.379 1.00 98.00 80 ALA A CA 1
ATOM 649 C C . ALA A 1 80 ? -18.611 -4.635 16.014 1.00 98.00 80 ALA A C 1
ATOM 651 O O . ALA A 1 80 ? -19.529 -4.322 16.768 1.00 98.00 80 ALA A O 1
ATOM 652 N N . ALA A 1 81 ? -18.318 -5.913 15.759 1.00 97.81 81 ALA A N 1
ATOM 653 C CA . ALA A 1 81 ? -19.021 -7.028 16.386 1.00 97.81 81 ALA A CA 1
ATOM 654 C C . ALA A 1 81 ? -18.761 -7.090 17.901 1.00 97.81 81 ALA A C 1
ATOM 656 O O . ALA A 1 81 ? -19.699 -7.253 18.681 1.00 97.81 81 ALA A O 1
ATOM 657 N N . ALA A 1 82 ? -17.507 -6.917 18.330 1.00 97.31 82 ALA A N 1
ATOM 658 C CA . ALA A 1 82 ? -17.153 -6.877 19.747 1.00 97.31 82 ALA A CA 1
ATOM 659 C C . ALA A 1 82 ? -17.831 -5.702 20.470 1.00 97.31 82 ALA A C 1
ATOM 661 O O . ALA A 1 82 ? -18.353 -5.869 21.574 1.00 97.31 82 ALA A O 1
ATOM 662 N N . ASP A 1 83 ? -17.881 -4.534 19.834 1.00 96.88 83 ASP A N 1
ATOM 663 C CA . ASP A 1 83 ? -18.557 -3.364 20.381 1.00 96.88 83 ASP A CA 1
ATOM 664 C C . ASP A 1 83 ? -20.074 -3.524 20.391 1.00 96.88 83 ASP A C 1
ATOM 666 O O . ASP A 1 83 ? -20.699 -3.132 21.371 1.00 96.88 83 ASP A O 1
ATOM 670 N N . ALA A 1 84 ? -20.676 -4.178 19.397 1.00 96.31 84 ALA A N 1
ATOM 671 C CA . ALA A 1 84 ? -22.099 -4.512 19.429 1.00 96.31 84 ALA A CA 1
ATOM 672 C C . ALA A 1 84 ? -22.435 -5.450 20.602 1.00 96.31 84 ALA A C 1
ATOM 674 O O . ALA A 1 84 ? -23.400 -5.210 21.328 1.00 96.31 84 ALA A O 1
ATOM 675 N N . VAL A 1 85 ? -21.609 -6.477 20.847 1.00 96.19 85 VAL A N 1
ATOM 676 C CA . VAL A 1 85 ? -21.756 -7.366 22.016 1.00 96.19 85 VAL A CA 1
ATOM 677 C C . VAL A 1 85 ? -21.607 -6.581 23.315 1.00 96.19 85 VAL A C 1
ATOM 679 O O . VAL A 1 85 ? -22.406 -6.761 24.235 1.00 96.19 85 VAL A O 1
ATOM 682 N N . ARG A 1 86 ? -20.611 -5.689 23.396 1.00 94.31 86 ARG A N 1
ATOM 683 C CA . ARG A 1 86 ? -20.411 -4.816 24.556 1.00 94.31 86 ARG A CA 1
ATOM 684 C C . ARG A 1 86 ? -21.646 -3.956 24.785 1.00 94.31 86 ARG A C 1
ATOM 686 O O . ARG A 1 86 ? -22.196 -4.016 25.875 1.00 94.31 86 ARG A O 1
ATOM 693 N N . GLN A 1 87 ? -22.090 -3.214 23.772 1.00 93.75 87 GLN A N 1
ATOM 694 C CA . GLN A 1 87 ? -23.235 -2.309 23.838 1.00 93.75 87 GLN A CA 1
ATOM 695 C C . GLN A 1 87 ? -24.504 -3.040 24.259 1.00 93.75 87 GLN A C 1
ATOM 697 O O . GLN A 1 87 ? -25.217 -2.529 25.112 1.00 93.75 87 GLN A O 1
ATOM 702 N N . ALA A 1 88 ? -24.739 -4.254 23.753 1.00 95.69 88 ALA A N 1
ATOM 703 C CA . ALA A 1 88 ? -25.902 -5.065 24.100 1.00 95.69 88 ALA A CA 1
ATOM 704 C C . ALA A 1 88 ? -25.964 -5.477 25.584 1.00 95.69 88 ALA A C 1
ATOM 706 O O . ALA A 1 88 ? -27.046 -5.838 26.056 1.00 95.69 88 ALA A O 1
ATOM 707 N N . ARG A 1 89 ? -24.853 -5.412 26.338 1.00 96.56 89 ARG A N 1
ATOM 708 C CA . ARG A 1 89 ? -24.853 -5.754 27.768 1.00 96.56 89 ARG A CA 1
ATOM 709 C C . ARG A 1 89 ? -25.819 -4.839 28.538 1.00 96.56 89 ARG A C 1
ATOM 711 O O . ARG A 1 89 ? -25.721 -3.612 28.419 1.00 96.56 89 ARG A O 1
ATOM 718 N N . PRO A 1 90 ? -26.743 -5.405 29.335 1.00 96.94 90 PRO A N 1
ATOM 719 C CA . PRO A 1 90 ? -27.638 -4.613 30.164 1.00 96.94 90 PRO A CA 1
ATOM 720 C C . PRO A 1 90 ? -26.869 -3.920 31.293 1.00 96.94 90 PRO A C 1
ATOM 722 O O . PRO A 1 90 ? -25.743 -4.298 31.620 1.00 96.94 90 PRO A O 1
ATOM 725 N N . CYS A 1 91 ? -27.485 -2.905 31.892 1.00 97.00 91 CYS A N 1
ATOM 726 C CA . CYS A 1 91 ? -26.933 -2.227 33.053 1.00 97.00 91 CYS A CA 1
ATOM 727 C C . CYS A 1 91 ? -26.895 -3.185 34.246 1.00 97.00 91 CYS A C 1
ATOM 729 O O . CYS A 1 91 ? -27.908 -3.800 34.576 1.00 97.00 91 CYS A O 1
ATOM 731 N N . GLU A 1 92 ? -25.748 -3.264 34.915 1.00 96.00 92 GLU A N 1
ATOM 732 C CA . GLU A 1 92 ? -25.544 -4.121 36.088 1.00 96.00 92 GLU A CA 1
ATOM 733 C C . GLU A 1 92 ? -26.432 -3.734 37.283 1.00 96.00 92 GLU A C 1
ATOM 735 O O . GLU A 1 92 ? -26.778 -4.597 38.083 1.00 96.00 92 GLU A O 1
ATOM 740 N N . ASP A 1 93 ? -26.847 -2.466 37.382 1.00 95.88 93 ASP A N 1
ATOM 741 C CA . ASP A 1 93 ? -27.630 -1.963 38.517 1.00 95.88 93 ASP A CA 1
ATOM 742 C C . ASP A 1 93 ? -29.143 -2.029 38.285 1.00 95.88 93 ASP A C 1
ATOM 744 O O . ASP A 1 93 ? -29.891 -2.484 39.146 1.00 95.88 93 ASP A O 1
ATOM 748 N N . CYS A 1 94 ? -29.616 -1.516 37.146 1.00 96.38 94 CYS A N 1
ATOM 749 C CA . CYS A 1 94 ? -31.050 -1.368 36.878 1.00 96.38 94 CYS A CA 1
ATOM 750 C C . CYS A 1 94 ? -31.580 -2.321 35.800 1.00 96.38 94 CYS A C 1
ATOM 752 O O . CYS A 1 94 ? -32.774 -2.305 35.511 1.00 96.38 94 CYS A O 1
ATOM 754 N N . GLY A 1 95 ? -30.714 -3.129 35.179 1.00 95.31 95 GLY A N 1
ATOM 755 C CA . GLY A 1 95 ? -31.096 -4.092 34.143 1.00 95.31 95 GLY A CA 1
ATOM 756 C C . GLY A 1 95 ? -31.472 -3.478 32.791 1.00 95.31 95 GLY A C 1
ATOM 757 O O . GLY A 1 95 ? -31.835 -4.217 31.878 1.00 95.31 95 GLY A O 1
ATOM 758 N N . GLN A 1 96 ? -31.383 -2.152 32.628 1.00 95.31 96 GLN A N 1
ATOM 759 C CA . GLN A 1 96 ? -31.718 -1.486 31.369 1.00 95.31 96 GLN A CA 1
ATOM 760 C C . GLN A 1 96 ? -30.888 -2.053 30.212 1.00 95.31 96 GLN A C 1
ATOM 762 O O . GLN A 1 96 ? -29.663 -2.125 30.294 1.00 95.31 96 GLN A O 1
ATOM 767 N N . SER A 1 97 ? -31.559 -2.470 29.139 1.00 94.81 97 SER A N 1
ATOM 768 C CA . SER A 1 97 ? -30.918 -3.048 27.957 1.00 94.81 97 SER A CA 1
ATOM 769 C C . SER A 1 97 ? -30.036 -2.036 27.229 1.00 94.81 97 SER A C 1
ATOM 771 O O . SER A 1 97 ? -30.315 -0.840 27.265 1.00 94.81 97 SER A O 1
ATOM 773 N N . GLN A 1 98 ? -29.049 -2.537 26.484 1.00 92.19 98 GLN A N 1
ATOM 774 C CA . GLN A 1 98 ? -28.164 -1.729 25.637 1.00 92.19 98 GLN A CA 1
ATOM 775 C C . GLN A 1 98 ? -27.377 -0.647 26.400 1.00 92.19 98 GLN A C 1
ATOM 777 O O . GLN A 1 98 ? -27.240 0.483 25.942 1.00 92.19 98 GLN A O 1
ATOM 782 N N . ALA A 1 99 ? -26.888 -0.973 27.596 1.00 93.94 99 ALA A N 1
ATOM 783 C CA . ALA A 1 99 ? -26.240 -0.011 28.483 1.00 93.94 99 ALA A CA 1
ATOM 784 C C . ALA A 1 99 ? -24.715 -0.167 28.536 1.00 93.94 99 ALA A C 1
ATOM 786 O O . ALA A 1 99 ? -24.071 0.421 29.397 1.00 93.94 99 ALA A O 1
ATOM 787 N N . ALA A 1 100 ? -24.127 -1.011 27.684 1.00 94.38 100 ALA A N 1
ATOM 788 C CA . ALA A 1 100 ? -22.698 -1.315 27.708 1.00 94.38 100 ALA A CA 1
ATOM 789 C C . ALA A 1 100 ? -22.146 -1.772 29.083 1.00 94.38 100 ALA A C 1
ATOM 791 O O . ALA A 1 100 ? -20.949 -1.657 29.342 1.00 94.38 100 ALA A O 1
ATOM 792 N N . GLY A 1 101 ? -23.008 -2.315 29.955 1.00 94.38 101 GLY A N 1
ATOM 793 C CA . GLY A 1 101 ? -22.699 -2.698 31.339 1.00 94.38 101 GLY A CA 1
ATOM 794 C C . GLY A 1 101 ? -23.139 -1.683 32.405 1.00 94.38 101 GLY A C 1
ATOM 795 O O . GLY A 1 101 ? -23.500 -2.085 33.508 1.00 94.38 101 GLY A O 1
ATOM 796 N N . LEU A 1 102 ? -23.217 -0.386 32.097 1.00 95.88 102 LEU A N 1
ATOM 797 C CA . LEU A 1 102 ? -23.676 0.630 33.048 1.00 95.88 102 LEU A CA 1
ATOM 798 C C . LEU A 1 102 ? -24.365 1.784 32.314 1.00 95.88 102 LEU A C 1
ATOM 800 O O . LEU A 1 102 ? -23.741 2.463 31.504 1.00 95.88 102 LEU A O 1
ATOM 804 N N . CYS A 1 103 ? -25.647 2.026 32.598 1.00 95.88 103 CYS A N 1
ATOM 805 C CA . CYS A 1 103 ? -26.347 3.141 31.964 1.00 95.88 103 CYS A CA 1
ATOM 806 C C . CYS A 1 103 ? -25.877 4.478 32.548 1.00 95.88 103 CYS A C 1
ATOM 808 O O . CYS A 1 103 ? -25.442 4.538 33.700 1.00 95.88 103 CYS A O 1
ATOM 810 N N . GLU A 1 104 ? -26.017 5.557 31.775 1.00 94.62 104 GLU A N 1
ATOM 811 C CA . GLU A 1 104 ? -25.583 6.902 32.176 1.00 94.62 104 GLU A CA 1
ATOM 812 C C . GLU A 1 104 ? -26.151 7.324 33.540 1.00 94.62 104 GLU A C 1
ATOM 814 O O . GLU A 1 104 ? -25.423 7.857 34.372 1.00 94.62 104 GLU A O 1
ATOM 819 N N . ALA A 1 105 ? -27.422 7.017 33.820 1.00 96.06 105 ALA A N 1
ATOM 820 C CA . ALA A 1 105 ? -28.062 7.359 35.090 1.00 96.06 105 ALA A CA 1
ATOM 821 C C . ALA A 1 105 ? -27.451 6.614 36.291 1.00 96.06 105 ALA A C 1
ATOM 823 O O . ALA A 1 105 ? -27.171 7.220 37.325 1.00 96.06 105 ALA A O 1
ATOM 824 N N . CYS A 1 106 ? -27.224 5.301 36.168 1.00 96.69 106 CYS A N 1
ATOM 825 C CA . CYS A 1 106 ? -26.590 4.512 37.227 1.00 96.69 106 CYS A CA 1
ATOM 826 C C . CYS A 1 106 ? -25.107 4.865 37.385 1.00 96.69 106 CYS A C 1
ATOM 828 O O . CYS A 1 106 ? -24.619 4.903 38.513 1.00 96.69 106 CYS A O 1
ATOM 830 N N . GLY A 1 107 ? -24.419 5.192 36.286 1.00 95.88 107 GLY A N 1
ATOM 831 C CA . GLY A 1 107 ? -23.066 5.750 36.307 1.00 95.88 107 GLY A CA 1
ATOM 832 C C . GLY A 1 107 ? -22.990 7.044 37.094 1.00 95.88 107 GLY A C 1
ATOM 833 O O . GLY A 1 107 ? -22.233 7.123 38.058 1.00 95.88 107 GLY A O 1
ATOM 834 N N . TYR A 1 108 ? -23.851 8.003 36.762 1.00 96.25 108 TYR A N 1
ATOM 835 C CA . TYR A 1 108 ? -23.920 9.276 37.466 1.00 96.25 108 TYR A CA 1
ATOM 836 C C . TYR A 1 108 ? -24.238 9.099 38.955 1.00 96.25 108 TYR A C 1
ATOM 838 O O . TYR A 1 108 ? -23.633 9.744 39.806 1.00 96.25 108 TYR A O 1
ATOM 846 N N . ARG A 1 109 ? -25.152 8.182 39.296 1.00 96.31 109 ARG A N 1
ATOM 847 C CA . ARG A 1 109 ? -25.472 7.875 40.695 1.00 96.31 109 ARG A CA 1
ATOM 848 C C . ARG A 1 109 ? -24.261 7.320 41.452 1.00 96.31 109 ARG A C 1
ATOM 850 O O . ARG A 1 109 ? -23.967 7.823 42.531 1.00 96.31 109 ARG A O 1
ATOM 857 N N . ARG A 1 110 ? -23.545 6.330 40.896 1.00 95.38 110 ARG A N 1
ATOM 858 C CA . ARG A 1 110 ? -22.334 5.761 41.525 1.00 95.38 110 ARG A CA 1
ATOM 859 C C . ARG A 1 110 ? -21.243 6.818 41.711 1.00 95.38 110 ARG A C 1
ATOM 861 O O . ARG A 1 110 ? -20.577 6.854 42.746 1.00 95.38 110 ARG A O 1
ATOM 868 N N . GLU A 1 111 ? -21.065 7.692 40.724 1.00 96.62 111 GLU A N 1
ATOM 869 C CA . GLU A 1 111 ? -20.114 8.801 40.807 1.00 96.62 111 GLU A CA 1
ATOM 870 C C . GLU A 1 111 ? -20.511 9.798 41.906 1.00 96.62 111 GLU A C 1
ATOM 872 O O . GLU A 1 111 ? -19.689 10.140 42.755 1.00 96.62 111 GLU A O 1
ATOM 877 N N . ALA A 1 112 ? -21.785 10.193 41.969 1.00 96.62 112 ALA A N 1
ATOM 878 C CA . ALA A 1 112 ? -22.298 11.084 43.006 1.00 96.62 112 ALA A CA 1
ATOM 879 C C . ALA A 1 112 ? -22.167 10.487 44.418 1.00 96.62 112 ALA A C 1
ATOM 881 O O . ALA A 1 112 ? -21.793 11.196 45.354 1.00 96.62 112 ALA A O 1
ATOM 882 N N . GLU A 1 113 ? -22.435 9.190 44.585 1.00 96.69 113 GLU A N 1
ATOM 883 C CA . GLU A 1 113 ? -22.224 8.473 45.849 1.00 96.69 113 GLU A CA 1
ATOM 884 C C . GLU A 1 113 ? -20.747 8.510 46.264 1.00 96.69 113 GLU A C 1
ATOM 886 O O . GLU A 1 113 ? -20.439 8.831 47.413 1.00 96.69 113 GLU A O 1
ATOM 891 N N . THR A 1 114 ? -19.832 8.275 45.320 1.00 97.38 114 THR A N 1
ATOM 892 C CA . THR A 1 114 ? -18.381 8.328 45.561 1.00 97.38 114 THR A CA 1
ATOM 893 C C . THR A 1 114 ? -17.947 9.725 46.006 1.00 97.38 114 THR A C 1
ATOM 895 O O . THR A 1 114 ? -17.330 9.877 47.061 1.00 97.38 114 THR A O 1
ATOM 898 N N . LEU A 1 115 ? -18.358 10.761 45.270 1.00 97.06 115 LEU A N 1
ATOM 899 C CA . LEU A 1 115 ? -18.068 12.158 45.605 1.00 97.06 115 LEU A CA 1
ATOM 900 C C . LEU A 1 115 ? -18.661 12.565 46.962 1.00 97.06 115 LEU A C 1
ATOM 902 O O . LEU A 1 115 ? -18.044 13.315 47.720 1.00 97.06 115 LEU A O 1
ATOM 906 N N . THR A 1 116 ? -19.846 12.054 47.304 1.00 97.12 116 THR A N 1
ATOM 907 C CA . THR A 1 116 ? -20.487 12.315 48.601 1.00 97.12 116 THR A CA 1
ATOM 908 C C . THR A 1 116 ? -19.681 11.702 49.746 1.00 97.12 116 THR A C 1
ATOM 910 O O . THR A 1 116 ? -19.461 12.362 50.766 1.00 97.12 116 THR A O 1
ATOM 913 N N . VAL A 1 117 ? -19.197 10.466 49.581 1.00 96.88 117 VAL A N 1
ATOM 914 C CA . VAL A 1 117 ? -18.329 9.802 50.565 1.00 96.88 117 VAL A CA 1
ATOM 915 C C . VAL A 1 117 ? -17.024 10.578 50.745 1.00 96.88 117 VAL A C 1
ATOM 917 O O . VAL A 1 117 ? -16.635 10.866 51.878 1.00 96.88 117 VAL A O 1
ATOM 920 N N . GLU A 1 118 ? -16.377 10.982 49.653 1.00 96.44 118 GLU A N 1
ATOM 921 C CA . GLU A 1 118 ? -15.142 11.772 49.693 1.00 96.44 118 GLU A CA 1
ATOM 922 C C . GLU A 1 118 ? -15.338 13.120 50.404 1.00 96.44 118 GLU A C 1
ATOM 924 O O . GLU A 1 118 ? -14.552 13.484 51.284 1.00 96.44 118 GLU A O 1
ATOM 929 N N . ALA A 1 119 ? -16.424 13.837 50.107 1.00 96.12 119 ALA A N 1
ATOM 930 C CA . ALA A 1 119 ? -16.762 15.091 50.779 1.00 96.12 119 ALA A CA 1
ATOM 931 C C . ALA A 1 119 ? -17.016 14.897 52.286 1.00 96.12 119 ALA A C 1
ATOM 933 O O . ALA A 1 119 ? -16.583 15.716 53.110 1.00 96.12 119 ALA A O 1
ATOM 934 N N . GLY A 1 120 ? -17.677 13.799 52.662 1.00 95.00 120 GLY A N 1
ATOM 935 C CA . GLY A 1 120 ? -17.860 13.400 54.055 1.00 95.00 120 GLY A CA 1
ATOM 936 C C . GLY A 1 120 ? -16.526 13.175 54.771 1.00 95.00 120 GLY A C 1
ATOM 937 O O . GLY A 1 120 ? -16.318 13.707 55.863 1.00 95.00 120 GLY A O 1
ATOM 938 N N . LEU A 1 121 ? -15.586 12.469 54.133 1.00 95.25 121 LEU A N 1
ATOM 939 C CA . LEU A 1 121 ? -14.246 12.222 54.676 1.00 95.25 121 LEU A CA 1
ATOM 940 C C . LEU A 1 121 ? -13.454 13.521 54.875 1.00 95.25 121 LEU A C 1
ATOM 942 O O . LEU A 1 121 ? -12.859 13.723 55.936 1.00 95.25 121 LEU A O 1
ATOM 946 N N . VAL A 1 122 ? -13.491 14.436 53.903 1.00 93.81 122 VAL A N 1
ATOM 947 C CA . VAL A 1 122 ? -12.845 15.756 54.017 1.00 93.81 122 VAL A CA 1
ATOM 948 C C . VAL A 1 122 ? -13.450 16.564 55.166 1.00 93.81 122 VAL A C 1
ATOM 950 O O . VAL A 1 122 ? -12.727 17.186 55.949 1.00 93.81 122 VAL A O 1
ATOM 953 N N . THR A 1 123 ? -14.774 16.530 55.311 1.00 93.50 123 THR A N 1
ATOM 954 C CA . THR A 1 123 ? -15.484 17.245 56.380 1.00 93.50 123 THR A CA 1
ATOM 955 C C . THR A 1 123 ? -15.152 16.671 57.757 1.00 93.50 123 THR A C 1
ATOM 957 O O . THR A 1 123 ? -14.873 17.426 58.695 1.00 93.50 123 THR A O 1
ATOM 960 N N . ALA A 1 124 ? -15.100 15.345 57.879 1.00 90.56 124 ALA A N 1
ATOM 961 C CA . ALA A 1 124 ? -14.698 14.658 59.101 1.00 90.56 124 ALA A CA 1
ATOM 962 C C . ALA A 1 124 ? -13.245 14.987 59.479 1.00 90.56 124 ALA A C 1
ATOM 964 O O . ALA A 1 124 ? -12.977 15.393 60.611 1.00 90.56 124 ALA A O 1
AT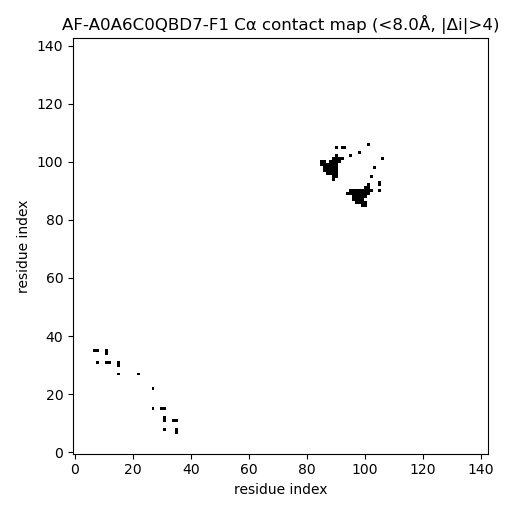OM 965 N N . ALA A 1 125 ? -12.314 14.915 58.523 1.00 91.19 125 ALA A N 1
ATOM 966 C CA . ALA A 1 125 ? -10.911 15.266 58.739 1.00 91.19 125 ALA A CA 1
ATOM 967 C C . ALA A 1 125 ? -10.747 16.728 59.186 1.00 91.19 125 ALA A C 1
ATOM 969 O O . ALA A 1 125 ? -10.039 17.018 60.154 1.00 91.19 125 ALA A O 1
ATOM 970 N N . ARG A 1 126 ? -11.455 17.658 58.534 1.00 88.00 126 ARG A N 1
ATOM 971 C CA . ARG A 1 126 ? -11.447 19.080 58.901 1.00 88.00 126 ARG A CA 1
ATOM 972 C C . ARG A 1 126 ? -11.998 19.313 60.307 1.00 88.00 126 ARG A C 1
ATOM 974 O O . ARG A 1 126 ? -11.437 20.117 61.051 1.00 88.00 126 ARG A O 1
ATOM 981 N N . SER A 1 127 ? -13.049 18.591 60.683 1.00 82.50 127 SER A N 1
ATOM 982 C CA . SER A 1 127 ? -13.637 18.653 62.024 1.00 82.50 127 SER A CA 1
ATOM 983 C C . SER A 1 127 ? -12.641 18.179 63.087 1.00 82.50 127 SER A C 1
ATOM 985 O O . SER A 1 127 ? -12.429 18.874 64.079 1.00 82.50 127 SER A O 1
ATOM 987 N N . VAL A 1 128 ? -11.933 17.071 62.843 1.00 83.31 128 VAL A N 1
ATOM 988 C CA . VAL A 1 128 ? -10.867 16.582 63.737 1.00 83.31 128 VAL A CA 1
ATOM 989 C C . VAL A 1 128 ? -9.768 17.632 63.910 1.00 83.31 128 VAL A C 1
ATOM 991 O O . VAL A 1 128 ? -9.408 17.956 65.039 1.00 83.31 128 VAL A O 1
ATOM 994 N N . ILE A 1 129 ? -9.277 18.229 62.823 1.00 80.88 129 ILE A N 1
ATOM 995 C CA . ILE A 1 129 ? -8.235 19.270 62.878 1.00 80.88 129 ILE A CA 1
ATOM 996 C C . ILE A 1 129 ? -8.702 20.486 63.688 1.00 80.88 129 ILE A C 1
ATOM 9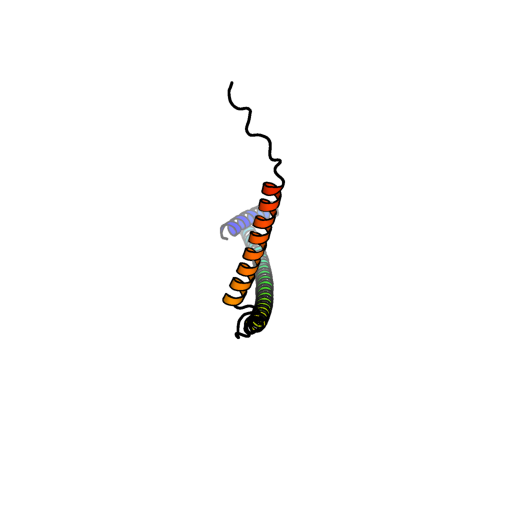98 O O . ILE A 1 129 ? -7.941 21.024 64.493 1.00 80.88 129 ILE A O 1
ATOM 1002 N N . TRP A 1 130 ? -9.953 20.910 63.504 1.00 72.12 130 TRP A N 1
ATOM 1003 C CA . TRP A 1 130 ? -10.504 22.061 64.215 1.00 72.12 130 TRP A CA 1
ATOM 1004 C C . TRP A 1 130 ? -10.706 21.778 65.710 1.00 72.12 130 TRP A C 1
ATOM 1006 O O . TRP A 1 130 ? -10.342 22.607 66.537 1.00 72.12 130 TRP A O 1
ATOM 1016 N N . THR A 1 131 ? -11.191 20.586 66.074 1.00 69.75 131 THR A N 1
ATOM 1017 C CA . THR A 1 131 ? -11.357 20.171 67.485 1.00 69.75 131 THR A CA 1
ATOM 1018 C C . THR A 1 131 ? -10.038 19.907 68.212 1.00 69.75 131 THR A C 1
ATOM 1020 O O . THR A 1 131 ? -9.961 20.070 69.426 1.00 69.75 131 THR A O 1
ATOM 1023 N N . ARG A 1 132 ? -8.978 19.536 67.486 1.00 63.25 132 ARG A N 1
ATOM 1024 C CA . ARG A 1 132 ? -7.637 19.294 68.040 1.00 63.25 132 ARG A CA 1
ATOM 1025 C C . ARG A 1 132 ? -6.791 20.569 68.125 1.00 63.25 132 ARG A C 1
ATOM 1027 O O . ARG A 1 132 ? -5.637 20.512 68.548 1.00 63.25 132 ARG A O 1
ATOM 1034 N N . ARG A 1 133 ? -7.351 21.719 67.731 1.00 55.16 133 ARG A N 1
ATOM 1035 C CA . ARG A 1 133 ? -6.727 23.033 67.887 1.00 55.16 133 ARG A CA 1
ATOM 1036 C C . ARG A 1 133 ? -6.745 23.402 69.380 1.00 55.16 133 ARG A C 1
ATOM 1038 O O . ARG A 1 133 ? -7.831 23.529 69.943 1.00 55.16 133 ARG A O 1
ATOM 1045 N N . PRO A 1 134 ? -5.586 23.566 70.042 1.00 54.44 134 PRO A N 1
ATOM 1046 C CA . PRO A 1 134 ? -5.555 23.884 71.463 1.00 54.44 134 PRO A CA 1
ATOM 1047 C C . PRO A 1 134 ? -6.266 25.217 71.722 1.00 54.44 134 PRO A C 1
ATOM 1049 O O . PRO A 1 134 ? -6.016 26.220 71.045 1.00 54.44 134 PRO A O 1
ATOM 1052 N N . ALA A 1 135 ? -7.171 2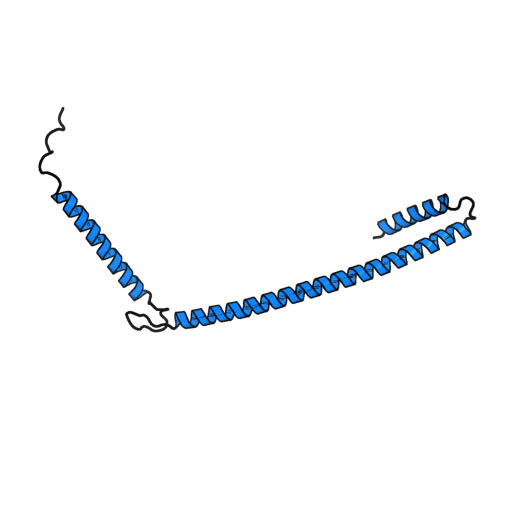5.219 72.699 1.00 56.34 135 ALA A N 1
ATOM 1053 C CA . ALA A 1 135 ? -7.805 26.423 73.212 1.00 56.34 135 ALA A CA 1
ATOM 1054 C C . ALA A 1 135 ? -6.740 27.282 73.912 1.00 56.34 135 ALA A C 1
ATOM 1056 O O . ALA A 1 135 ? -6.472 27.100 75.093 1.00 56.34 135 ALA A O 1
ATOM 1057 N N . GLY A 1 136 ? -6.079 28.181 73.180 1.00 56.25 136 GLY A N 1
ATOM 1058 C CA . GLY A 1 136 ? -5.099 29.071 73.800 1.00 56.25 136 GLY A CA 1
ATOM 1059 C C . GLY A 1 136 ? -4.149 29.767 72.838 1.00 56.25 136 GLY A C 1
ATOM 1060 O O . GLY A 1 136 ? -2.951 29.533 72.906 1.00 56.25 136 GLY A O 1
ATOM 1061 N N . SER A 1 137 ? -4.650 30.643 71.965 1.00 55.91 137 SER A N 1
ATOM 1062 C CA . SER A 1 137 ? -3.807 31.696 71.371 1.00 55.91 137 SER A CA 1
ATOM 1063 C C . SER A 1 137 ? -4.662 32.827 70.778 1.00 55.91 137 SER A C 1
ATOM 1065 O O . SER A 1 137 ? -4.664 33.064 69.572 1.00 55.91 137 SER A O 1
ATOM 1067 N N . TRP A 1 138 ? -5.429 33.516 71.622 1.00 50.34 138 TRP A N 1
ATOM 1068 C CA . TRP A 1 138 ? -6.048 34.803 71.272 1.00 50.34 138 TRP A CA 1
ATOM 1069 C C . TRP A 1 138 ? -5.566 35.901 72.225 1.00 50.34 138 TRP A C 1
ATOM 1071 O O . TRP A 1 138 ? -6.360 36.654 72.763 1.00 50.34 138 TRP A O 1
ATOM 1081 N N . THR A 1 139 ? -4.257 36.006 72.447 1.00 52.72 139 THR A N 1
ATOM 1082 C CA . THR A 1 139 ? -3.651 37.193 73.070 1.00 52.72 139 THR A CA 1
ATOM 1083 C C . THR A 1 139 ? -2.215 37.335 72.578 1.00 52.72 139 THR A C 1
ATOM 1085 O O . THR A 1 139 ? -1.327 36.745 73.180 1.00 52.72 139 THR A O 1
ATOM 1088 N N . ALA A 1 140 ? -1.994 38.054 71.472 1.00 50.72 140 ALA A N 1
ATOM 1089 C CA . ALA A 1 140 ? -0.738 38.772 71.185 1.00 50.72 140 ALA A CA 1
ATOM 1090 C C . ALA A 1 140 ? -0.761 39.408 69.781 1.00 50.72 140 ALA A C 1
ATOM 1092 O O . ALA A 1 140 ? 0.031 39.036 68.930 1.00 50.72 140 ALA A O 1
ATOM 1093 N N . TRP A 1 141 ? -1.661 40.359 69.518 1.00 47.94 141 TRP A N 1
ATOM 1094 C CA . TRP A 1 141 ? -1.469 41.337 68.432 1.00 47.94 141 TRP A CA 1
ATOM 1095 C C . TRP A 1 141 ? -2.000 42.699 68.896 1.00 47.94 141 TRP A C 1
ATOM 1097 O O . TRP A 1 141 ? -3.102 43.113 68.552 1.00 47.94 141 TRP A O 1
ATOM 1107 N N . ARG A 1 142 ? -1.220 43.355 69.760 1.00 43.91 142 ARG A N 1
ATOM 1108 C CA . ARG A 1 142 ? -1.200 44.809 69.984 1.00 43.91 142 ARG A CA 1
ATOM 1109 C C . ARG A 1 142 ? 0.156 45.160 70.590 1.00 43.91 142 ARG A C 1
ATOM 1111 O O . ARG A 1 142 ? 0.345 44.971 71.788 1.00 43.91 142 ARG A O 1
ATOM 1118 N N . SER A 1 143 ? 1.080 45.613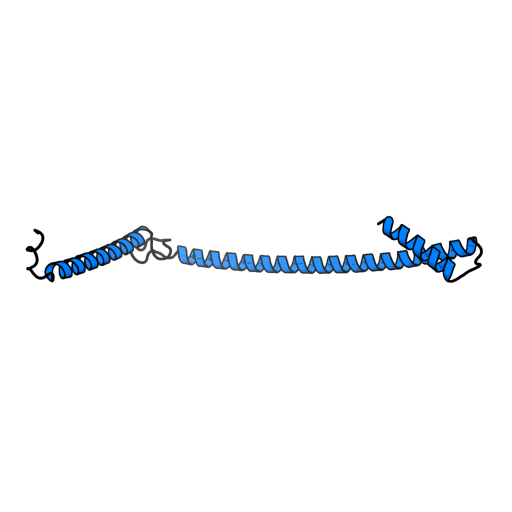 69.751 1.00 45.44 143 SER A N 1
ATOM 1119 C CA . SER A 1 143 ? 2.158 46.579 70.022 1.00 45.44 143 SER A CA 1
ATOM 1120 C C . SER A 1 143 ? 2.800 46.918 68.687 1.00 45.44 143 SER A C 1
ATOM 1122 O O . SER A 1 143 ? 3.161 45.951 67.981 1.00 45.44 143 SER A O 1
#